Protein AF-A0A1S9M6L6-F1 (afdb_monomer_lite)

Secondary structure (DSSP, 8-state):
---TT---PPPEEPTTT--EES--EEEESSS---SHHHHHT--SSEEEE-HHHHHHHHHHHHHH--TTS-HHHHHHHHHHHHHHHHHSPPPP----

Structure (mmCIF, N/CA/C/O backbone):
data_AF-A0A1S9M6L6-F1
#
_entry.id   AF-A0A1S9M6L6-F1
#
loop_
_atom_site.group_PDB
_atom_site.id
_atom_site.type_symbol
_atom_site.label_atom_id
_atom_site.label_alt_id
_atom_site.label_comp_id
_atom_site.label_asym_id
_atom_site.label_entity_id
_atom_site.label_seq_id
_atom_site.pdbx_PDB_ins_code
_atom_site.Cartn_x
_atom_site.Cartn_y
_atom_site.Cartn_z
_atom_site.occupancy
_atom_site.B_iso_or_equiv
_atom_site.auth_seq_id
_atom_site.auth_comp_id
_atom_site.auth_asym_id
_atom_site.auth_atom_id
_atom_site.pdbx_PDB_model_num
ATOM 1 N N . MET A 1 1 ? 17.048 -28.256 21.583 1.00 37.66 1 MET A N 1
ATOM 2 C CA . MET A 1 1 ? 16.428 -28.125 20.249 1.00 37.66 1 MET A CA 1
ATOM 3 C C . MET A 1 1 ? 15.274 -27.154 20.388 1.00 37.66 1 MET A C 1
ATOM 5 O O . MET A 1 1 ? 14.282 -27.500 21.010 1.00 37.66 1 MET A O 1
ATOM 9 N N . THR A 1 2 ? 15.462 -25.922 19.931 1.00 40.84 2 THR A N 1
ATOM 10 C CA . THR A 1 2 ? 14.438 -24.871 19.926 1.00 40.84 2 THR A CA 1
ATOM 11 C C . THR A 1 2 ? 13.656 -25.005 18.623 1.00 40.84 2 THR A C 1
ATOM 13 O O . THR A 1 2 ? 14.267 -25.095 17.560 1.00 40.84 2 THR A O 1
ATOM 16 N N . ASP A 1 3 ? 12.331 -25.099 18.703 1.00 38.50 3 ASP A N 1
ATOM 17 C CA . ASP A 1 3 ? 11.455 -25.198 17.534 1.00 38.50 3 ASP A CA 1
ATOM 18 C C . ASP A 1 3 ? 11.626 -23.943 16.647 1.00 38.50 3 ASP A C 1
ATOM 20 O O . ASP A 1 3 ? 11.433 -22.828 17.142 1.00 38.50 3 ASP A O 1
ATOM 24 N N . PRO A 1 4 ? 11.990 -24.071 15.355 1.00 47.12 4 PRO A N 1
ATOM 25 C CA . PRO A 1 4 ? 12.149 -22.926 14.457 1.00 47.12 4 PRO A CA 1
ATOM 26 C C . PRO A 1 4 ? 10.827 -22.200 14.156 1.00 47.12 4 PRO A C 1
ATOM 28 O O . PRO A 1 4 ? 10.844 -21.158 13.506 1.00 47.12 4 PRO A O 1
ATOM 31 N N . ARG A 1 5 ? 9.677 -22.711 14.622 1.00 48.53 5 ARG A N 1
ATOM 32 C CA . ARG A 1 5 ? 8.371 -22.049 14.483 1.00 48.53 5 ARG A CA 1
ATOM 33 C C . ARG A 1 5 ? 8.093 -20.976 15.529 1.00 48.53 5 ARG A C 1
ATOM 35 O O . ARG A 1 5 ? 7.142 -20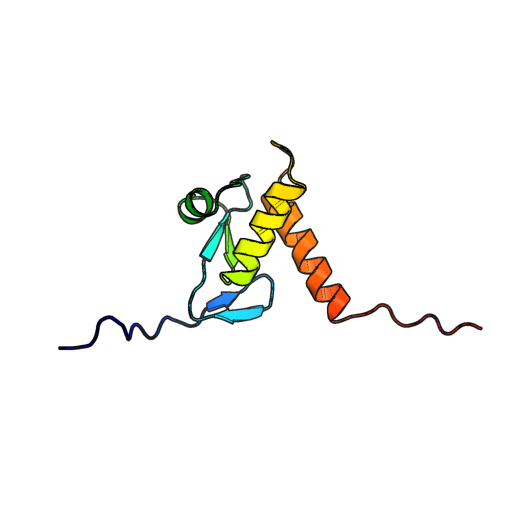.219 15.356 1.00 48.53 5 ARG A O 1
ATOM 42 N N . THR A 1 6 ? 8.925 -20.857 16.560 1.00 41.84 6 THR A N 1
ATOM 43 C CA . THR A 1 6 ? 8.826 -19.769 17.540 1.00 41.84 6 THR A CA 1
ATOM 44 C C . THR A 1 6 ? 9.879 -18.710 17.239 1.00 41.84 6 THR A C 1
ATOM 46 O O . THR A 1 6 ? 10.710 -18.368 18.075 1.00 41.84 6 THR A O 1
ATOM 49 N N . THR A 1 7 ? 9.856 -18.159 16.023 1.00 45.38 7 THR A N 1
ATOM 50 C CA . THR A 1 7 ? 10.256 -16.758 15.898 1.00 45.38 7 THR A CA 1
ATOM 51 C C . THR A 1 7 ? 9.107 -15.987 16.523 1.00 45.38 7 THR A C 1
ATOM 53 O O . THR A 1 7 ? 8.029 -15.902 15.937 1.00 45.38 7 THR A O 1
ATOM 56 N N . THR A 1 8 ? 9.286 -15.480 17.741 1.00 51.09 8 THR A N 1
ATOM 57 C CA . THR A 1 8 ? 8.457 -14.381 18.235 1.00 51.09 8 THR A CA 1
ATOM 58 C C . THR A 1 8 ? 8.737 -13.221 17.284 1.00 51.09 8 THR A C 1
ATOM 60 O O . THR A 1 8 ? 9.660 -12.445 17.506 1.00 51.09 8 THR A O 1
ATOM 63 N N . GLY A 1 9 ? 8.069 -13.215 16.128 1.00 57.38 9 GLY A N 1
ATOM 64 C CA . GLY A 1 9 ? 8.254 -12.197 15.112 1.00 57.38 9 GLY A CA 1
ATOM 65 C C . GLY A 1 9 ? 7.976 -10.865 15.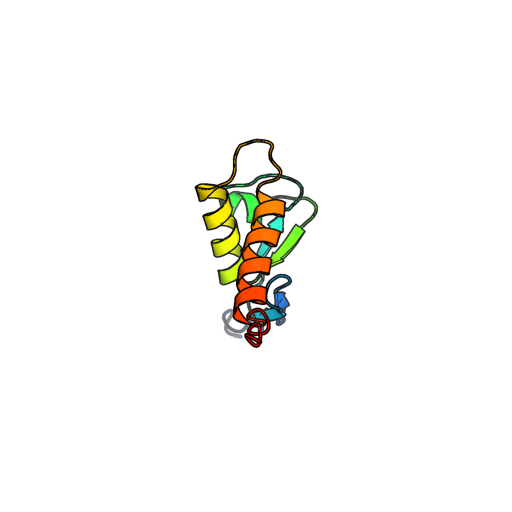778 1.00 57.38 9 GLY A C 1
ATOM 66 O O . GLY A 1 9 ? 6.945 -10.722 16.438 1.00 57.38 9 GLY A O 1
ATOM 67 N N . THR A 1 10 ? 8.921 -9.933 15.683 1.00 68.06 10 THR A N 1
ATOM 68 C CA . THR A 1 10 ? 8.710 -8.563 16.140 1.00 68.06 10 THR A CA 1
ATOM 69 C C . THR A 1 10 ? 7.379 -8.092 15.561 1.00 68.06 10 THR A C 1
ATOM 71 O O . THR A 1 10 ? 7.209 -8.091 14.342 1.00 68.06 10 THR A O 1
ATOM 74 N N . LEU A 1 11 ? 6.413 -7.775 16.429 1.00 79.81 11 LEU A N 1
ATOM 75 C CA . LEU A 1 11 ? 5.133 -7.228 15.994 1.00 79.81 11 LEU A CA 1
ATOM 76 C C . LEU A 1 11 ? 5.425 -5.918 15.267 1.00 79.81 11 LEU A C 1
ATOM 78 O O . LEU A 1 11 ? 5.970 -4.988 15.859 1.00 79.81 11 LEU A O 1
ATOM 82 N N . GLY A 1 12 ? 5.090 -5.873 13.984 1.00 89.50 12 GLY A N 1
ATOM 83 C CA . GLY A 1 12 ? 5.159 -4.660 13.191 1.00 89.50 12 GLY A CA 1
ATOM 84 C C . GLY A 1 12 ? 3.785 -4.012 13.095 1.00 89.50 12 GLY A C 1
ATOM 85 O O . GLY A 1 12 ? 2.755 -4.684 13.202 1.00 89.50 12 GLY A O 1
ATOM 86 N N . THR A 1 13 ? 3.762 -2.701 12.896 1.00 93.69 13 THR A N 1
ATOM 87 C CA . THR A 1 13 ? 2.522 -1.942 12.723 1.00 93.69 13 THR A CA 1
ATOM 88 C C . THR A 1 13 ? 2.302 -1.697 11.241 1.00 93.69 13 THR A C 1
ATOM 90 O O . THR A 1 13 ? 3.157 -1.119 10.579 1.00 93.69 13 THR A O 1
ATOM 93 N N . CYS A 1 14 ? 1.152 -2.121 10.718 1.00 94.19 14 CYS A N 1
ATOM 94 C CA . CYS A 1 14 ? 0.768 -1.818 9.343 1.00 94.19 14 CYS A CA 1
ATOM 95 C C . CYS A 1 14 ? 0.583 -0.307 9.174 1.00 94.19 14 CYS A C 1
ATOM 97 O O . CYS A 1 14 ? -0.246 0.283 9.867 1.00 94.19 14 CYS A O 1
ATOM 99 N N . TRP A 1 15 ? 1.285 0.297 8.219 1.00 94.06 15 TRP A N 1
ATOM 100 C CA . TRP A 1 15 ? 1.170 1.721 7.910 1.00 94.06 15 TRP A CA 1
ATOM 101 C C . TRP A 1 15 ? -0.263 2.117 7.520 1.00 94.06 15 TRP A C 1
ATOM 103 O O . TRP A 1 15 ? -0.760 3.154 7.946 1.00 94.06 15 TRP A O 1
ATOM 113 N N . LEU A 1 16 ? -0.961 1.254 6.774 1.00 92.62 16 LEU A N 1
ATOM 114 C CA . LEU A 1 16 ? -2.265 1.577 6.190 1.00 92.62 16 LEU A CA 1
ATOM 115 C C . LEU A 1 16 ? -3.434 1.478 7.180 1.00 92.62 16 LEU A C 1
ATOM 117 O O . LEU A 1 16 ? -4.314 2.331 7.183 1.00 92.62 16 LEU A O 1
ATOM 121 N N . CYS A 1 17 ? -3.476 0.427 8.005 1.00 91.56 17 CYS A N 1
ATOM 122 C CA . CYS A 1 17 ? -4.602 0.175 8.918 1.00 91.56 17 CYS A CA 1
ATOM 123 C C . CYS A 1 17 ? -4.257 0.326 10.406 1.00 91.56 17 CYS A C 1
ATOM 125 O O . CYS A 1 17 ? -5.113 0.071 11.257 1.00 91.56 17 CYS A O 1
ATOM 127 N N . ALA A 1 18 ? -3.008 0.679 10.724 1.00 91.12 18 ALA A N 1
ATOM 128 C CA . ALA A 1 18 ? -2.462 0.811 12.077 1.00 91.12 18 ALA A CA 1
ATOM 129 C C . ALA A 1 18 ? -2.584 -0.443 12.973 1.00 91.12 18 ALA A C 1
ATOM 131 O O . ALA A 1 18 ? -2.274 -0.386 14.162 1.00 91.12 18 ALA A O 1
ATOM 132 N N . GLN A 1 19 ? -3.011 -1.590 12.430 1.00 91.44 19 GLN A N 1
ATOM 133 C CA . GLN A 1 19 ? -3.093 -2.843 13.180 1.00 91.44 19 GLN A CA 1
ATOM 134 C C . GLN A 1 19 ? -1.710 -3.479 13.328 1.00 91.44 19 GLN A C 1
ATOM 136 O O . GLN A 1 19 ? -0.896 -3.451 12.398 1.00 91.44 19 GLN A O 1
ATOM 141 N N . GLN A 1 20 ? -1.468 -4.098 14.483 1.00 93.06 20 GLN A N 1
ATOM 142 C CA . GLN A 1 20 ? -0.274 -4.908 14.702 1.00 93.06 20 GLN A CA 1
ATOM 143 C C . GLN A 1 20 ? -0.377 -6.231 13.940 1.00 93.06 20 GLN A C 1
ATOM 145 O O . GLN A 1 20 ? -1.439 -6.850 13.874 1.00 93.06 20 GLN A O 1
ATOM 150 N N . SER A 1 21 ? 0.741 -6.677 13.381 1.00 93.12 21 SER A N 1
ATOM 151 C CA . SER A 1 2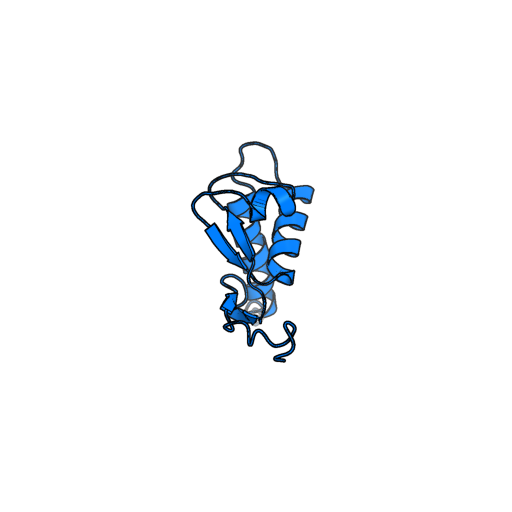1 ? 0.843 -7.930 12.646 1.00 93.12 21 SER A CA 1
ATOM 152 C C . SER A 1 21 ? 2.165 -8.616 12.968 1.00 93.12 21 SER A C 1
ATOM 154 O O . SER A 1 21 ? 3.212 -7.979 13.063 1.00 93.12 21 SER A O 1
ATOM 156 N N . ASN A 1 22 ? 2.127 -9.939 13.103 1.00 91.25 22 ASN A N 1
ATOM 157 C CA . ASN A 1 22 ? 3.322 -10.780 13.233 1.00 91.25 22 ASN A CA 1
ATOM 158 C C . ASN A 1 22 ? 4.070 -10.961 11.898 1.00 91.25 22 ASN A C 1
ATOM 160 O O . ASN A 1 22 ? 5.141 -11.564 11.865 1.00 91.25 22 ASN A O 1
ATOM 164 N N . ARG A 1 23 ? 3.489 -10.467 10.801 1.00 90.38 23 ARG A N 1
ATOM 165 C CA . ARG A 1 23 ? 4.065 -10.450 9.458 1.00 90.38 23 ARG A CA 1
ATOM 166 C C . ARG A 1 23 ? 3.818 -9.089 8.823 1.00 90.38 23 ARG A C 1
ATOM 168 O O . ARG A 1 23 ? 2.667 -8.667 8.719 1.00 90.38 23 ARG A O 1
ATOM 175 N N . ILE A 1 24 ? 4.885 -8.439 8.386 1.00 91.75 24 ILE A N 1
ATOM 176 C CA . ILE A 1 24 ? 4.849 -7.196 7.621 1.00 91.75 24 ILE A CA 1
ATOM 177 C C . ILE A 1 24 ? 5.531 -7.446 6.281 1.00 91.75 24 ILE A C 1
ATOM 179 O O . ILE A 1 24 ? 6.517 -8.178 6.206 1.00 91.75 24 ILE A O 1
ATOM 183 N N . GLU A 1 25 ? 4.949 -6.889 5.232 1.00 92.31 25 GLU A N 1
ATOM 184 C CA . GLU A 1 25 ? 5.413 -6.971 3.856 1.00 92.31 25 GLU A CA 1
ATOM 185 C C . GLU A 1 25 ? 5.708 -5.555 3.361 1.00 92.31 25 GLU A C 1
ATOM 187 O O . GLU A 1 25 ? 4.940 -4.632 3.635 1.00 92.31 25 GLU A O 1
ATOM 192 N N . SER A 1 26 ? 6.821 -5.396 2.651 1.00 92.75 26 SER A N 1
ATOM 193 C CA . SER A 1 26 ? 7.220 -4.117 2.067 1.00 92.75 26 SER A CA 1
ATOM 194 C C . SER A 1 26 ? 6.468 -3.910 0.756 1.00 92.75 26 SER A C 1
ATOM 196 O O . SER A 1 26 ? 6.510 -4.774 -0.121 1.00 92.75 26 SER A O 1
ATOM 198 N N . HIS A 1 27 ? 5.796 -2.771 0.621 1.00 94.06 27 HIS A N 1
ATOM 199 C CA . HIS A 1 27 ? 5.152 -2.347 -0.614 1.00 94.06 27 HIS A CA 1
ATOM 200 C C . HIS A 1 27 ? 5.876 -1.127 -1.175 1.00 94.06 27 HIS A C 1
ATOM 202 O O . HIS A 1 27 ? 5.843 -0.052 -0.576 1.00 94.06 27 HIS A O 1
ATOM 208 N N . VAL A 1 28 ? 6.544 -1.302 -2.312 1.00 93.19 28 VAL A N 1
ATOM 209 C CA . VAL A 1 28 ? 7.253 -0.228 -3.016 1.00 93.19 28 VAL A CA 1
ATOM 210 C C . VAL A 1 28 ? 6.250 0.733 -3.654 1.00 93.19 28 VAL A C 1
ATOM 212 O O . VAL A 1 28 ? 5.307 0.292 -4.306 1.00 93.19 28 VAL A O 1
ATOM 215 N N . VAL A 1 29 ? 6.455 2.038 -3.464 1.00 91.25 29 VAL A N 1
ATOM 216 C CA . VAL A 1 29 ? 5.517 3.094 -3.890 1.00 91.25 29 VAL A CA 1
ATOM 217 C C . VAL A 1 29 ? 6.030 3.961 -5.036 1.00 91.25 29 VAL A C 1
ATOM 219 O O . VAL A 1 29 ? 5.245 4.677 -5.652 1.00 91.25 29 VAL A O 1
ATOM 222 N N . ASP A 1 30 ? 7.328 3.918 -5.334 1.00 88.19 30 ASP A N 1
ATOM 223 C CA . ASP A 1 30 ? 7.947 4.715 -6.400 1.00 88.19 30 ASP A CA 1
ATOM 224 C C . ASP A 1 30 ? 7.895 4.038 -7.784 1.00 88.19 30 ASP A C 1
ATOM 226 O O . ASP A 1 30 ? 8.120 4.701 -8.797 1.00 88.19 30 ASP A O 1
ATOM 230 N N . HIS A 1 31 ? 7.533 2.751 -7.848 1.00 87.56 31 HIS A N 1
ATOM 231 C CA . HIS A 1 31 ? 7.366 1.986 -9.085 1.00 87.56 31 HIS A CA 1
ATOM 232 C C . HIS A 1 31 ? 6.145 1.057 -9.031 1.00 87.56 31 HIS A C 1
ATOM 234 O O . HIS A 1 31 ? 5.819 0.465 -8.002 1.00 87.56 31 HIS A O 1
ATOM 240 N N . ASP A 1 32 ? 5.500 0.858 -10.183 1.00 89.19 32 ASP A N 1
ATOM 241 C CA . ASP A 1 32 ? 4.291 0.038 -10.295 1.00 89.19 32 ASP A CA 1
ATOM 242 C C . ASP A 1 32 ? 4.616 -1.455 -10.475 1.00 89.19 32 ASP A C 1
ATOM 244 O O . ASP A 1 32 ? 4.705 -1.973 -11.593 1.00 89.19 32 ASP A O 1
ATOM 248 N N . HIS A 1 33 ? 4.737 -2.181 -9.364 1.00 90.62 33 HIS A N 1
ATOM 249 C CA . HIS A 1 33 ? 4.850 -3.641 -9.367 1.00 90.62 33 HIS A CA 1
ATOM 250 C C . HIS A 1 33 ? 3.478 -4.299 -9.185 1.00 90.62 33 HIS A C 1
ATOM 252 O O . HIS A 1 33 ? 2.954 -4.381 -8.082 1.00 90.62 33 HIS A O 1
ATOM 258 N N . TYR A 1 34 ? 2.880 -4.812 -10.263 1.00 89.75 34 TYR A N 1
ATOM 259 C CA . TYR A 1 34 ? 1.536 -5.409 -10.202 1.00 89.75 34 TYR A CA 1
ATOM 260 C C . TYR A 1 34 ? 1.505 -6.786 -9.516 1.00 89.75 34 TYR A C 1
ATOM 262 O O . TYR A 1 34 ? 0.523 -7.128 -8.849 1.00 89.75 34 TYR A O 1
ATOM 270 N N . GLU A 1 35 ? 2.588 -7.556 -9.633 1.00 90.12 35 GLU A N 1
ATOM 271 C CA . GLU A 1 35 ? 2.734 -8.870 -9.004 1.00 90.12 35 GLU A CA 1
ATOM 272 C C . GLU A 1 35 ? 3.325 -8.756 -7.592 1.00 90.12 35 GLU A C 1
ATOM 274 O O . GLU A 1 35 ? 4.377 -8.148 -7.392 1.00 90.12 35 GLU A O 1
ATOM 279 N N . LEU A 1 36 ? 2.681 -9.404 -6.616 1.00 88.56 36 LEU A N 1
ATOM 280 C CA . LEU A 1 36 ? 3.079 -9.380 -5.198 1.00 88.56 36 LEU A CA 1
ATOM 281 C C . LEU A 1 36 ? 4.520 -9.856 -4.979 1.00 88.56 36 LEU A C 1
ATOM 283 O O . LEU A 1 36 ? 5.276 -9.245 -4.230 1.00 88.56 36 LEU A O 1
ATOM 287 N N . ALA A 1 37 ? 4.911 -10.949 -5.640 1.00 88.06 37 ALA A N 1
ATOM 288 C CA . ALA A 1 37 ? 6.255 -11.505 -5.500 1.00 88.06 37 ALA A CA 1
ATOM 289 C C . ALA A 1 37 ? 7.336 -10.549 -6.029 1.00 88.06 37 ALA A C 1
ATOM 291 O O . ALA A 1 37 ? 8.412 -10.471 -5.445 1.00 88.06 37 ALA A O 1
ATOM 292 N N . ALA A 1 38 ? 7.033 -9.809 -7.101 1.00 88.06 38 ALA A N 1
ATOM 293 C CA . ALA A 1 38 ? 7.944 -8.815 -7.653 1.00 88.06 38 ALA A CA 1
ATOM 294 C C . ALA A 1 38 ? 8.061 -7.592 -6.732 1.00 88.06 38 ALA A C 1
ATOM 296 O O . ALA A 1 38 ? 9.167 -7.119 -6.509 1.00 88.06 38 ALA A O 1
ATOM 297 N N . CYS A 1 39 ? 6.947 -7.125 -6.157 1.00 90.69 39 CYS A N 1
ATOM 298 C CA . CYS A 1 39 ? 6.942 -5.990 -5.231 1.00 90.69 39 CYS A CA 1
ATOM 299 C C . CYS A 1 39 ? 7.703 -6.289 -3.930 1.00 90.69 39 CYS A C 1
ATOM 301 O O . CYS A 1 39 ? 8.536 -5.495 -3.514 1.00 90.69 39 CYS A O 1
ATOM 303 N N . ASN A 1 40 ? 7.503 -7.476 -3.344 1.00 85.50 40 ASN A N 1
ATOM 304 C CA . ASN A 1 40 ? 8.185 -7.889 -2.110 1.00 85.50 40 ASN A CA 1
ATOM 305 C C . ASN A 1 40 ? 9.718 -7.920 -2.221 1.00 85.50 40 ASN A C 1
ATOM 307 O O . ASN A 1 40 ? 10.406 -7.800 -1.211 1.00 85.50 40 ASN A O 1
ATOM 311 N N . GLY A 1 41 ? 10.242 -8.176 -3.421 1.00 84.19 41 GLY A N 1
ATOM 312 C CA . GLY A 1 41 ? 11.679 -8.250 -3.683 1.00 84.19 41 GLY A CA 1
ATOM 313 C C . GLY A 1 41 ? 12.263 -6.986 -4.309 1.00 84.19 41 GLY A C 1
ATOM 314 O O . GLY A 1 41 ? 13.448 -6.984 -4.632 1.00 84.19 41 GLY A O 1
ATOM 315 N N . ALA A 1 42 ? 11.448 -5.955 -4.534 1.00 87.50 42 ALA A N 1
ATOM 316 C CA . ALA A 1 42 ? 11.886 -4.718 -5.158 1.00 87.50 42 ALA A CA 1
ATOM 317 C C . ALA A 1 42 ? 12.536 -3.783 -4.127 1.00 87.50 42 ALA A C 1
ATOM 319 O O . ALA A 1 42 ? 12.096 -3.680 -2.981 1.00 87.50 42 ALA A O 1
ATOM 320 N N . GLU A 1 43 ? 13.591 -3.096 -4.553 1.00 88.06 43 GLU A N 1
ATOM 321 C CA . GLU A 1 43 ? 14.215 -2.009 -3.800 1.00 88.06 43 GLU A CA 1
ATOM 322 C C . GLU A 1 43 ? 13.560 -0.678 -4.188 1.00 88.06 43 GLU A C 1
ATOM 324 O O . GLU A 1 43 ? 13.150 -0.502 -5.335 1.00 88.06 43 GLU A O 1
ATOM 329 N N . GLY A 1 44 ? 13.477 0.266 -3.250 1.00 87.31 44 GLY A N 1
ATOM 330 C CA . GLY A 1 44 ? 12.889 1.582 -3.498 1.00 87.31 44 GLY A CA 1
ATOM 331 C C . GLY A 1 44 ? 12.287 2.198 -2.243 1.00 87.31 44 GLY A C 1
ATOM 332 O O . GLY A 1 44 ? 12.435 1.670 -1.137 1.00 87.31 44 GLY A O 1
ATOM 333 N N . VAL A 1 45 ? 11.596 3.324 -2.415 1.00 90.38 45 VAL A N 1
ATOM 334 C CA . VAL A 1 45 ? 10.767 3.904 -1.353 1.00 90.38 45 VAL A CA 1
ATOM 335 C C . VAL A 1 45 ? 9.589 2.967 -1.114 1.00 90.38 45 VAL A C 1
ATOM 337 O O . VAL A 1 45 ? 8.839 2.665 -2.041 1.00 90.38 45 VAL A O 1
ATOM 340 N N . SER A 1 46 ? 9.416 2.507 0.123 1.00 92.50 46 SER A N 1
ATOM 341 C CA . SER A 1 46 ? 8.377 1.540 0.464 1.00 92.50 46 SER A CA 1
ATOM 342 C C . SER A 1 46 ? 7.648 1.871 1.761 1.00 92.50 46 SER A C 1
ATOM 344 O O . SER A 1 46 ? 8.095 2.683 2.574 1.00 92.50 46 SER A O 1
ATOM 346 N N . VAL A 1 47 ? 6.492 1.233 1.934 1.00 93.69 47 VAL A N 1
ATOM 347 C CA . VAL A 1 47 ? 5.706 1.247 3.167 1.00 93.69 47 VAL A CA 1
ATOM 348 C C . VAL A 1 47 ? 5.483 -0.170 3.676 1.00 93.69 47 VAL A C 1
ATOM 350 O O . VAL A 1 47 ? 5.356 -1.120 2.905 1.00 93.69 47 VAL A O 1
ATOM 353 N N . ASP A 1 48 ? 5.381 -0.293 4.992 1.00 94.12 48 ASP A N 1
ATOM 354 C CA . ASP A 1 48 ? 5.179 -1.558 5.686 1.00 94.12 48 ASP A CA 1
ATOM 355 C C . ASP A 1 48 ? 3.688 -1.885 5.816 1.00 94.12 48 ASP A C 1
ATOM 357 O O . ASP A 1 48 ? 2.933 -1.183 6.495 1.00 94.12 48 ASP A O 1
ATOM 361 N N . LEU A 1 49 ? 3.240 -2.976 5.195 1.00 94.44 49 LEU A N 1
ATOM 362 C CA . LEU A 1 49 ? 1.840 -3.396 5.184 1.00 94.44 49 LEU A CA 1
ATOM 363 C C . LEU A 1 49 ? 1.648 -4.766 5.835 1.00 94.44 49 LEU A C 1
ATOM 365 O O . LEU A 1 49 ? 2.455 -5.678 5.682 1.00 94.44 49 LEU A O 1
ATOM 369 N N . CYS A 1 50 ? 0.518 -4.965 6.516 1.00 94.75 50 CYS A N 1
ATOM 370 C CA . CYS A 1 50 ? 0.084 -6.323 6.838 1.00 94.75 50 CYS A CA 1
ATOM 371 C C . CYS A 1 50 ? -0.359 -7.055 5.551 1.00 94.75 50 CYS A C 1
ATOM 373 O O . CYS A 1 50 ? -0.824 -6.400 4.61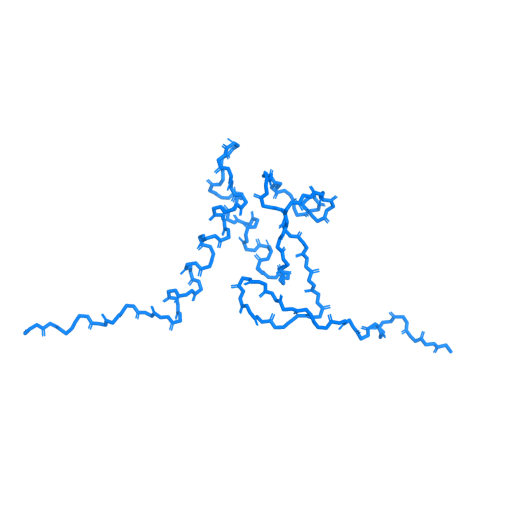0 1.00 94.75 50 CYS A O 1
ATOM 375 N N . PRO A 1 51 ? -0.319 -8.403 5.509 1.00 94.19 51 PRO A N 1
ATOM 376 C CA . PRO A 1 51 ? -0.620 -9.169 4.295 1.00 94.19 51 PRO A CA 1
ATOM 377 C C . PRO A 1 51 ? -1.994 -8.853 3.691 1.00 94.19 51 PRO A C 1
ATOM 379 O O . PRO A 1 51 ? -2.163 -8.813 2.476 1.00 94.19 51 PRO A O 1
ATOM 382 N N . MET A 1 52 ? -2.987 -8.571 4.540 1.00 94.19 52 MET A N 1
ATOM 383 C CA . MET A 1 52 ? -4.332 -8.200 4.094 1.00 94.19 52 MET A CA 1
ATOM 384 C C . MET A 1 52 ? -4.353 -6.864 3.346 1.00 94.19 52 MET A C 1
ATOM 386 O O . MET A 1 52 ? -4.963 -6.767 2.281 1.00 94.19 52 MET A O 1
ATOM 390 N N . CYS A 1 53 ? -3.685 -5.842 3.887 1.00 94.75 53 CYS A N 1
ATOM 391 C CA . CYS A 1 53 ? -3.601 -4.532 3.245 1.00 94.75 53 CYS A CA 1
ATOM 392 C C . CYS A 1 53 ? -2.777 -4.608 1.960 1.00 94.75 53 CYS A C 1
ATOM 394 O O . CYS A 1 53 ? -3.185 -4.049 0.945 1.00 94.75 53 CYS A O 1
ATOM 396 N N . HIS A 1 54 ? -1.683 -5.371 1.972 1.00 94.94 54 HIS A N 1
ATOM 397 C CA . HIS A 1 54 ? -0.831 -5.539 0.803 1.00 94.94 54 HIS A CA 1
ATOM 398 C C . HIS A 1 54 ? -1.577 -6.195 -0.369 1.00 94.94 54 HIS A C 1
ATOM 400 O O . HIS A 1 54 ? -1.597 -5.679 -1.487 1.00 94.94 54 HIS A O 1
ATOM 406 N N . VAL A 1 55 ? -2.311 -7.281 -0.104 1.00 95.31 55 VAL A N 1
ATOM 407 C CA . VAL A 1 55 ? -3.161 -7.928 -1.115 1.00 95.31 55 VAL A CA 1
ATOM 408 C C . VAL A 1 55 ? -4.261 -6.986 -1.618 1.00 95.31 55 VAL A C 1
ATOM 410 O O . VAL A 1 55 ? -4.560 -6.989 -2.816 1.00 95.31 55 VAL A O 1
ATOM 413 N N . ALA A 1 56 ? -4.870 -6.183 -0.739 1.00 95.12 56 ALA A N 1
ATOM 414 C CA . ALA A 1 56 ? -5.917 -5.235 -1.119 1.00 95.12 56 ALA A CA 1
ATOM 415 C C . ALA A 1 56 ? -5.400 -4.154 -2.081 1.00 95.12 56 ALA A C 1
ATOM 417 O O . ALA A 1 56 ? -6.039 -3.907 -3.107 1.00 95.12 56 ALA A O 1
ATOM 418 N N . VAL A 1 57 ? -4.228 -3.585 -1.790 1.00 95.38 57 VAL A N 1
ATOM 419 C CA . VAL A 1 57 ? -3.524 -2.618 -2.645 1.00 95.38 57 VAL A CA 1
ATOM 420 C C . VAL A 1 57 ? -3.257 -3.223 -4.024 1.00 95.38 57 VAL A C 1
ATOM 422 O O . VAL A 1 57 ? -3.758 -2.715 -5.026 1.00 95.38 57 VAL A O 1
ATOM 425 N N . HIS A 1 58 ? -2.620 -4.395 -4.098 1.00 95.00 58 HIS A N 1
ATOM 426 C CA . HIS A 1 58 ? -2.345 -5.057 -5.380 1.00 95.00 58 HIS A CA 1
ATOM 427 C C . HIS A 1 58 ? -3.608 -5.449 -6.154 1.00 95.00 58 HIS A C 1
ATOM 429 O O . HIS A 1 58 ? -3.612 -5.467 -7.387 1.00 95.00 58 HIS A O 1
ATOM 435 N N . LYS A 1 59 ? -4.696 -5.807 -5.462 1.00 94.31 59 LYS A N 1
ATOM 436 C CA . LYS A 1 59 ? -5.982 -6.078 -6.117 1.00 94.31 59 LYS A CA 1
ATOM 437 C C . LYS A 1 59 ? -6.562 -4.803 -6.725 1.00 94.31 59 LYS A C 1
ATOM 439 O O . LYS A 1 59 ? -7.104 -4.860 -7.830 1.00 94.31 59 LYS A O 1
ATOM 444 N N . TRP A 1 60 ? -6.441 -3.672 -6.031 1.00 94.19 60 TRP A N 1
ATOM 445 C CA . TRP A 1 60 ? -6.856 -2.382 -6.564 1.00 94.19 60 TRP A CA 1
ATOM 446 C C . TRP A 1 60 ? -6.002 -1.992 -7.771 1.00 94.19 60 TRP A C 1
ATOM 448 O O . TRP A 1 60 ? -6.577 -1.686 -8.814 1.00 94.19 60 TRP A O 1
ATOM 458 N N . MET A 1 61 ? -4.672 -2.113 -7.676 1.00 93.94 61 MET A N 1
ATOM 459 C CA . MET A 1 61 ? -3.743 -1.825 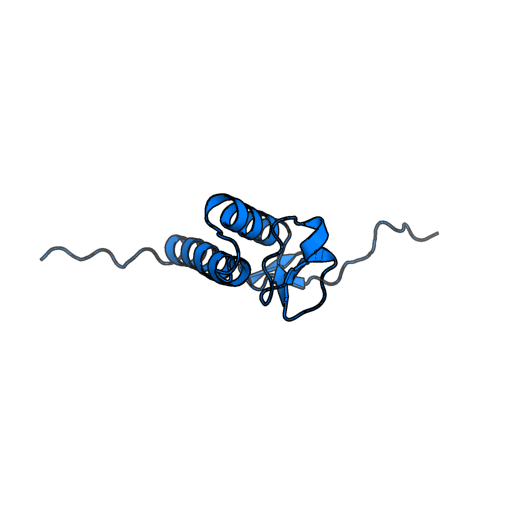-8.778 1.00 93.94 61 MET A CA 1
ATOM 460 C C . MET A 1 61 ? -4.086 -2.644 -10.019 1.00 93.94 61 MET A C 1
ATOM 462 O O . MET A 1 61 ? -4.240 -2.092 -11.097 1.00 93.94 61 MET A O 1
ATOM 466 N N . ARG A 1 62 ? -4.308 -3.955 -9.885 1.00 92.62 62 ARG A N 1
ATOM 467 C CA . ARG A 1 62 ? -4.690 -4.809 -11.024 1.00 92.62 62 ARG A CA 1
ATOM 468 C C . ARG A 1 62 ? -6.041 -4.451 -11.647 1.00 92.62 62 ARG A C 1
ATOM 470 O O . ARG A 1 62 ? -6.263 -4.755 -12.812 1.00 92.62 62 ARG A O 1
ATOM 477 N N . SER A 1 63 ? -6.947 -3.853 -10.877 1.00 91.31 63 SER A N 1
ATOM 478 C CA . SER A 1 63 ? -8.300 -3.527 -11.348 1.00 91.31 63 SER A CA 1
ATOM 479 C C . SER A 1 63 ? -8.417 -2.108 -11.914 1.00 91.31 63 SER A C 1
ATOM 481 O O . SER A 1 63 ? -9.313 -1.857 -12.714 1.00 91.31 63 SER A O 1
ATOM 483 N N . ASN A 1 64 ? -7.553 -1.182 -11.484 1.00 89.25 64 ASN A N 1
ATOM 484 C CA . ASN A 1 64 ? -7.680 0.253 -11.777 1.00 89.25 64 ASN A CA 1
ATOM 485 C C . ASN A 1 64 ? -6.395 0.879 -12.330 1.00 89.25 64 ASN A C 1
ATOM 487 O O . ASN A 1 64 ? -6.457 1.909 -12.998 1.00 89.25 64 ASN A O 1
ATOM 491 N N . GLY A 1 65 ? -5.245 0.272 -12.044 1.00 82.00 65 GLY A N 1
ATOM 492 C CA . GLY A 1 65 ? -3.942 0.769 -12.447 1.00 82.00 65 GLY A CA 1
ATOM 493 C C . GLY A 1 65 ? -3.773 0.735 -13.958 1.00 82.00 65 GLY A C 1
ATOM 494 O O . GLY A 1 65 ? -4.220 -0.188 -14.646 1.00 82.00 65 GLY A O 1
ATOM 495 N N . ARG A 1 66 ? -3.112 1.768 -14.475 1.00 77.62 66 ARG A N 1
ATOM 496 C CA . ARG A 1 66 ? -2.614 1.819 -15.845 1.00 77.62 66 ARG A CA 1
ATOM 497 C C . ARG A 1 66 ? -1.095 1.972 -15.781 1.00 77.62 66 ARG A C 1
ATOM 499 O O . ARG A 1 66 ? -0.592 2.604 -14.856 1.00 77.62 66 ARG A O 1
ATOM 506 N N . PRO A 1 67 ? -0.338 1.415 -16.736 1.00 71.94 67 PRO A N 1
ATOM 507 C CA . PRO A 1 67 ? 1.104 1.623 -16.762 1.00 71.94 67 PRO A CA 1
ATOM 508 C C . PRO A 1 67 ? 1.453 3.119 -16.772 1.00 71.94 67 PRO A C 1
ATOM 510 O O . PRO A 1 67 ? 0.923 3.865 -17.596 1.00 71.94 67 PRO A O 1
ATOM 513 N N . GLY A 1 68 ? 2.345 3.542 -15.872 1.00 67.88 68 GLY A N 1
ATOM 514 C CA . GLY A 1 68 ? 2.858 4.914 -15.817 1.00 67.88 68 GLY A CA 1
ATOM 515 C C . GLY A 1 68 ? 1.982 5.917 -15.062 1.00 67.88 68 GLY A C 1
ATOM 516 O O . GLY A 1 68 ? 2.183 7.117 -15.235 1.00 67.88 68 GLY A O 1
ATOM 517 N N . THR A 1 69 ? 1.018 5.464 -14.252 1.00 75.25 69 THR A N 1
ATOM 518 C CA . THR A 1 69 ? 0.136 6.358 -13.479 1.00 75.25 69 THR A CA 1
ATOM 519 C C . THR A 1 69 ? 0.439 6.410 -11.983 1.00 75.25 69 THR A C 1
ATOM 521 O O . THR A 1 69 ? -0.362 6.979 -11.262 1.00 75.25 69 THR A O 1
ATOM 524 N N . HIS A 1 70 ? 1.559 5.854 -11.505 1.00 83.81 70 HIS A N 1
ATOM 525 C CA . HIS A 1 70 ? 1.846 5.721 -10.064 1.00 83.81 70 HIS A CA 1
ATOM 526 C C . HIS A 1 70 ? 0.749 4.932 -9.331 1.00 83.81 70 HIS A C 1
ATOM 528 O O . HIS A 1 70 ? 0.315 5.280 -8.231 1.00 83.81 70 HIS A O 1
ATOM 534 N N . ALA A 1 71 ? 0.291 3.847 -9.959 1.00 87.25 71 ALA A N 1
ATOM 535 C CA . ALA A 1 71 ? -0.766 2.992 -9.442 1.00 87.25 71 ALA A CA 1
ATOM 536 C C . ALA A 1 71 ? -0.484 2.468 -8.021 1.00 87.25 71 ALA A C 1
ATOM 538 O O . ALA A 1 71 ? -1.439 2.223 -7.289 1.00 87.25 71 ALA A O 1
ATOM 539 N N . ALA A 1 72 ? 0.783 2.296 -7.626 1.00 88.12 72 ALA A N 1
ATOM 540 C CA . ALA A 1 72 ? 1.160 1.887 -6.271 1.00 88.12 72 ALA A CA 1
ATOM 541 C C . ALA A 1 72 ? 0.739 2.916 -5.201 1.00 88.12 72 ALA A C 1
ATOM 543 O O . ALA A 1 72 ? 0.073 2.564 -4.225 1.00 88.12 72 ALA A O 1
ATOM 544 N N . ALA A 1 73 ? 1.051 4.197 -5.418 1.00 88.62 73 ALA A N 1
ATOM 545 C CA . ALA A 1 73 ? 0.664 5.280 -4.514 1.00 88.62 73 ALA A CA 1
ATOM 546 C C . ALA A 1 73 ? -0.858 5.514 -4.526 1.00 88.62 73 ALA A C 1
ATOM 548 O O . ALA A 1 73 ? -1.488 5.529 -3.469 1.00 88.62 73 ALA A O 1
ATOM 549 N N . ASP A 1 74 ? -1.469 5.576 -5.714 1.00 90.75 74 ASP A N 1
ATOM 550 C CA . ASP A 1 74 ? -2.920 5.765 -5.858 1.00 90.75 74 ASP A CA 1
ATOM 551 C C . ASP A 1 74 ? -3.722 4.654 -5.161 1.00 90.75 74 ASP A C 1
ATOM 553 O O . ASP A 1 74 ? -4.788 4.887 -4.583 1.00 90.75 74 ASP A O 1
ATOM 557 N N . ALA A 1 75 ? -3.211 3.420 -5.201 1.00 91.12 75 ALA A N 1
ATOM 558 C CA . ALA A 1 75 ? -3.835 2.289 -4.536 1.00 91.12 75 ALA A CA 1
ATOM 559 C C . ALA A 1 75 ? -3.817 2.430 -3.012 1.00 91.12 75 ALA A C 1
ATOM 561 O O . ALA A 1 75 ? -4.808 2.081 -2.365 1.00 91.12 75 ALA A O 1
ATOM 562 N N . LEU A 1 76 ? -2.726 2.935 -2.432 1.00 92.19 76 LEU A N 1
ATOM 563 C CA . LEU A 1 76 ? -2.652 3.200 -0.996 1.00 92.19 76 LEU A CA 1
ATOM 564 C C . LEU A 1 76 ? -3.698 4.233 -0.584 1.00 92.19 76 LEU A C 1
ATOM 566 O O . LEU A 1 76 ? -4.482 3.955 0.324 1.00 92.19 76 LEU A O 1
ATOM 570 N N . ASP A 1 77 ? -3.780 5.355 -1.297 1.00 90.75 77 ASP A N 1
ATOM 571 C CA . ASP A 1 77 ? -4.757 6.411 -1.019 1.00 90.75 77 ASP A CA 1
ATOM 572 C C . ASP A 1 77 ? -6.195 5.901 -1.161 1.00 90.75 77 ASP A C 1
ATOM 574 O O . ASP A 1 77 ? -7.035 6.106 -0.279 1.00 90.75 77 ASP A O 1
ATOM 578 N N . ALA A 1 78 ? -6.484 5.155 -2.230 1.00 88.56 78 ALA A N 1
ATOM 579 C CA . ALA A 1 78 ? -7.812 4.606 -2.474 1.00 88.56 78 ALA A CA 1
ATOM 580 C C . ALA A 1 78 ? -8.247 3.600 -1.397 1.00 88.56 78 ALA A C 1
ATOM 582 O O . ALA A 1 78 ? -9.425 3.554 -1.025 1.00 88.56 78 ALA A O 1
ATOM 583 N N . IL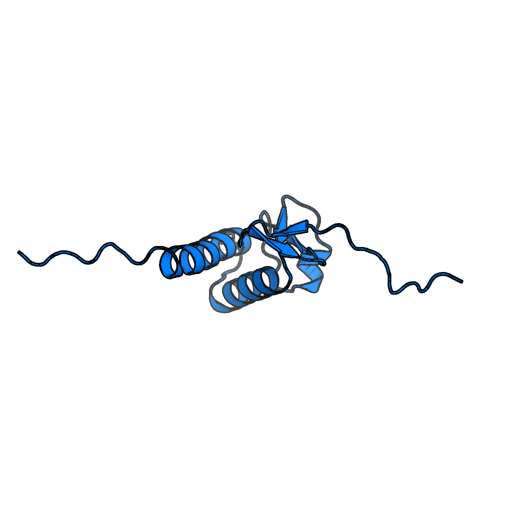E A 1 79 ? -7.327 2.768 -0.899 1.00 89.25 79 ILE A N 1
ATOM 584 C CA . ILE A 1 79 ? -7.629 1.808 0.167 1.00 89.25 79 ILE A CA 1
ATOM 585 C C . ILE A 1 79 ? -7.708 2.509 1.526 1.00 89.25 79 ILE A C 1
ATOM 587 O O . ILE A 1 79 ? -8.634 2.222 2.288 1.00 89.25 79 ILE A O 1
ATOM 591 N N . PHE A 1 80 ? -6.811 3.453 1.817 1.00 88.62 80 PHE A N 1
ATOM 592 C CA . PHE A 1 80 ? -6.855 4.251 3.040 1.00 88.62 80 PHE A CA 1
ATOM 593 C C . PHE A 1 80 ? -8.189 4.991 3.163 1.00 88.62 80 PHE A C 1
ATOM 595 O O . PHE A 1 80 ? -8.873 4.863 4.177 1.00 88.62 80 PHE A O 1
ATOM 602 N N . TYR A 1 81 ? -8.619 5.663 2.092 1.00 86.06 81 TYR A N 1
ATOM 603 C CA . TYR A 1 81 ? -9.889 6.386 2.043 1.00 86.06 81 TYR A CA 1
ATOM 604 C C . TYR A 1 81 ? -11.101 5.477 2.298 1.00 86.06 81 TYR A C 1
ATOM 606 O O . TYR A 1 81 ? -12.050 5.857 2.982 1.00 86.06 81 TYR A O 1
ATOM 614 N N . ARG A 1 82 ? -11.074 4.230 1.806 1.00 81.12 82 ARG A N 1
ATOM 615 C CA . ARG A 1 82 ? -12.130 3.243 2.100 1.00 81.12 82 ARG A CA 1
ATOM 616 C C . ARG A 1 82 ? -12.174 2.863 3.578 1.00 81.12 82 ARG A C 1
ATOM 618 O O . ARG A 1 82 ? -13.267 2.701 4.115 1.00 81.12 82 ARG A O 1
ATOM 625 N N . PHE A 1 83 ? -11.019 2.715 4.228 1.00 80.25 83 PHE A N 1
ATOM 626 C CA . PHE A 1 83 ? -10.962 2.430 5.663 1.00 80.25 83 PHE A CA 1
ATOM 627 C C . PHE A 1 83 ? -11.448 3.614 6.496 1.00 80.25 83 PHE A C 1
ATOM 629 O O . PHE A 1 83 ? -12.262 3.427 7.399 1.00 80.25 83 PHE A O 1
ATOM 636 N N . THR A 1 84 ? -10.994 4.827 6.189 1.00 78.69 84 THR A N 1
ATOM 637 C CA . THR A 1 84 ? -11.363 6.015 6.964 1.00 78.69 84 THR A CA 1
ATOM 638 C C . THR A 1 84 ? -12.833 6.375 6.796 1.00 78.69 84 THR A C 1
ATOM 640 O O . THR A 1 84 ? -13.485 6.633 7.801 1.00 78.69 84 THR A O 1
ATOM 643 N N . ASN A 1 85 ? -13.407 6.278 5.594 1.00 75.31 85 ASN A N 1
ATOM 644 C CA . ASN A 1 85 ? -14.845 6.500 5.391 1.00 75.31 85 ASN A CA 1
ATOM 645 C C . ASN A 1 85 ? -15.732 5.464 6.092 1.00 75.31 85 ASN A C 1
ATOM 647 O O . ASN A 1 85 ? -16.852 5.780 6.487 1.00 75.31 85 ASN A O 1
ATOM 651 N N . ALA A 1 86 ? -15.263 4.222 6.245 1.00 71.56 86 ALA A N 1
ATOM 652 C CA . ALA A 1 86 ? -15.996 3.212 7.004 1.00 71.56 86 ALA A CA 1
ATOM 653 C C . ALA A 1 86 ? -16.009 3.517 8.515 1.00 71.56 86 ALA A C 1
ATOM 655 O O . ALA A 1 86 ? -16.955 3.146 9.207 1.00 71.56 86 ALA A O 1
ATOM 656 N N . LEU A 1 87 ? -14.967 4.185 9.022 1.00 66.94 87 LEU A N 1
ATOM 657 C CA . LEU A 1 87 ? -14.809 4.539 10.437 1.00 66.94 87 LEU A CA 1
ATOM 658 C C . LEU A 1 87 ? -15.386 5.920 10.782 1.00 66.94 87 LEU A C 1
ATOM 660 O O . LEU A 1 87 ? -15.820 6.139 11.910 1.00 66.94 87 LEU A O 1
ATOM 664 N N . LEU A 1 88 ? -15.401 6.834 9.815 1.00 67.06 88 LEU A N 1
ATOM 665 C CA . LEU A 1 88 ? -15.903 8.200 9.916 1.00 67.06 88 LEU A CA 1
ATOM 666 C C . LEU A 1 88 ? -16.981 8.409 8.842 1.00 67.06 88 LEU A C 1
ATOM 668 O O . LEU A 1 88 ? -16.726 9.101 7.854 1.00 67.06 88 LEU A O 1
ATOM 672 N N . PRO A 1 89 ? -18.175 7.797 8.976 1.00 58.69 89 PRO A N 1
ATOM 673 C CA . PRO A 1 89 ? -19.272 8.128 8.078 1.00 58.69 89 PRO A CA 1
ATOM 674 C C . PRO A 1 89 ? -19.532 9.636 8.160 1.00 58.69 89 PRO A C 1
ATOM 676 O O . PRO A 1 89 ? -19.469 10.206 9.254 1.00 58.69 89 PRO A O 1
ATOM 679 N N . GLU A 1 90 ? -19.795 10.280 7.015 1.00 60.84 90 GLU A N 1
ATOM 680 C CA . GLU A 1 90 ? -20.078 11.718 6.990 1.00 60.84 90 GLU A CA 1
ATOM 681 C C . GLU A 1 90 ? -21.125 12.065 8.059 1.00 60.84 90 GLU A C 1
ATOM 683 O O . GLU A 1 90 ? -22.097 11.310 8.225 1.00 60.84 90 GLU A O 1
ATOM 688 N N . PRO A 1 91 ? -20.951 13.175 8.805 1.00 58.66 91 PRO A N 1
ATOM 689 C CA . PRO A 1 91 ? -21.975 13.615 9.736 1.00 58.66 91 PRO A CA 1
ATOM 690 C C . PRO A 1 91 ? -23.280 13.728 8.952 1.00 58.66 91 PRO A C 1
ATOM 692 O O . PRO A 1 91 ? -23.344 14.431 7.941 1.00 58.66 91 PRO A O 1
ATOM 695 N N . ARG A 1 92 ? -24.303 12.972 9.380 1.00 60.34 92 ARG A N 1
ATOM 696 C CA . ARG A 1 92 ? -25.638 13.056 8.782 1.00 60.34 92 ARG A CA 1
ATOM 697 C C . ARG A 1 92 ? -26.000 14.533 8.715 1.00 60.34 92 ARG A C 1
ATOM 699 O O . ARG A 1 92 ? -26.009 15.192 9.751 1.00 60.34 92 ARG A O 1
ATOM 706 N N . LYS A 1 93 ? -26.265 15.044 7.509 1.00 58.72 93 LYS A N 1
ATOM 707 C CA . LYS A 1 93 ? -26.881 16.360 7.357 1.00 58.72 93 LYS A CA 1
ATOM 708 C C . LYS A 1 93 ? -28.176 16.309 8.161 1.00 58.72 93 LYS A C 1
ATOM 710 O O . LYS A 1 93 ? -29.056 15.519 7.829 1.00 58.72 93 LYS A O 1
ATOM 715 N N . GLU A 1 94 ? -28.248 17.073 9.243 1.00 58.66 94 GLU A N 1
ATOM 716 C CA . GLU A 1 94 ? -29.525 17.367 9.877 1.00 58.66 94 GLU A CA 1
ATOM 717 C C . GLU A 1 94 ? -30.316 18.151 8.826 1.00 58.66 94 GLU A C 1
ATOM 719 O O . GLU A 1 94 ? -29.924 19.252 8.433 1.00 58.66 94 GLU A O 1
ATOM 724 N N . GLU A 1 95 ? -31.330 17.505 8.244 1.00 54.03 95 GLU A N 1
ATOM 725 C CA . GLU A 1 95 ? -32.287 18.199 7.386 1.00 54.03 95 GLU A CA 1
ATOM 726 C C . GLU A 1 95 ? -32.952 19.319 8.209 1.00 54.03 95 GLU A C 1
ATOM 728 O O . GLU A 1 95 ? -33.256 19.090 9.384 1.00 54.03 95 GLU A O 1
ATOM 733 N N . PRO A 1 96 ? -33.113 20.523 7.629 1.00 62.00 96 PRO A N 1
ATOM 734 C CA . PRO A 1 96 ? -33.675 21.683 8.318 1.00 62.00 96 PRO A CA 1
ATOM 735 C C . PRO A 1 96 ? -35.155 21.525 8.686 1.00 62.00 96 PRO A C 1
ATOM 737 O O . PRO A 1 96 ? -35.885 20.804 7.967 1.00 62.00 96 PRO A O 1
#

pLDDT: mean 81.75, std 15.75, range [37.66, 95.38]

Sequence (96 aa):
MTDPRTTTGTLGTCWLCAQQSNRIESHVVDHDHYELAACNGAEGVSVDLCPMCHVAVHKWMRSNGRPGTHAAADALDAIFYRFTNALLPEPRKEEP

Foldseek 3Di:
DDPPVPPCQDFDAAPQQRDTDSDWAWAAQVADDLDRVCRRPDDHDTGIHDPVLSVQLSVQCVVPNDHPPSSSNVSSVVSSVVNVCVVCPDDPPPDD

Radius of gyration: 16.66 Å; chains: 1; bounding box: 50×50×37 Å